Protein AF-A0A2K8V959-F1 (afdb_monomer_lite)

Sequence (72 aa):
MVRVITVLIILVLSYFFSELDAQSNNISPCSLTTYKQFNSWKGSWNAYDFENKLIRQNNIKEMPDTCIIREN

Foldseek 3Di:
DVVVVVVVVVVVVCVVPDDDPDCPPPPQPQNDPVLCPCVVVAAWDFDADPVRHTDDIWGWDADSVPSDIDID

Structure (mmCIF, N/CA/C/O backbone):
data_AF-A0A2K8V959-F1
#
_entry.id   AF-A0A2K8V959-F1
#
loop_
_atom_site.group_PDB
_atom_site.id
_atom_site.type_symbol
_atom_site.label_atom_id
_atom_site.label_alt_id
_atom_site.label_comp_id
_atom_site.label_asym_id
_atom_site.label_entity_id
_atom_site.label_seq_id
_atom_site.pdbx_PDB_ins_code
_atom_site.Cartn_x
_atom_site.Cartn_y
_atom_site.Cartn_z
_atom_site.occupancy
_atom_site.B_iso_or_equiv
_atom_site.auth_seq_id
_atom_site.auth_comp_id
_atom_site.auth_asym_id
_atom_site.auth_atom_id
_atom_site.pdbx_PDB_model_num
ATOM 1 N N . MET A 1 1 ? 30.244 -2.637 -54.250 1.00 73.38 1 MET A N 1
ATOM 2 C CA . MET A 1 1 ? 30.876 -2.582 -52.910 1.00 73.38 1 MET A CA 1
ATOM 3 C C . MET A 1 1 ? 30.427 -1.365 -52.102 1.00 73.38 1 MET A C 1
ATOM 5 O O . MET A 1 1 ? 29.822 -1.564 -51.062 1.00 73.38 1 MET A O 1
ATOM 9 N N . VAL A 1 2 ? 30.577 -0.130 -52.597 1.00 89.38 2 VAL A N 1
ATOM 10 C CA . VAL A 1 2 ? 30.159 1.104 -51.882 1.00 89.38 2 VAL A CA 1
ATOM 11 C C . VAL A 1 2 ? 28.682 1.115 -51.444 1.00 89.38 2 VAL A C 1
ATOM 13 O O . VAL A 1 2 ? 28.374 1.511 -50.324 1.00 89.38 2 VAL A O 1
ATOM 16 N N . ARG A 1 3 ? 27.761 0.610 -52.279 1.00 86.19 3 ARG A N 1
ATOM 17 C CA . ARG A 1 3 ? 26.328 0.503 -51.928 1.00 86.19 3 ARG A CA 1
ATOM 18 C C . ARG A 1 3 ? 26.044 -0.448 -50.758 1.00 86.19 3 ARG A C 1
ATOM 20 O O . ARG A 1 3 ? 25.116 -0.221 -50.003 1.00 86.19 3 ARG A O 1
ATOM 27 N N . VAL A 1 4 ? 26.848 -1.497 -50.596 1.00 92.56 4 VAL A N 1
ATOM 28 C CA . VAL A 1 4 ? 26.687 -2.461 -49.493 1.00 92.56 4 VAL A CA 1
ATOM 29 C C . VAL A 1 4 ? 27.241 -1.872 -48.198 1.00 92.56 4 VAL A C 1
ATOM 31 O O . VAL A 1 4 ? 26.610 -1.960 -47.152 1.00 92.56 4 VAL A O 1
ATOM 34 N N . ILE A 1 5 ? 28.392 -1.202 -48.292 1.00 93.06 5 ILE A N 1
ATOM 35 C CA . ILE A 1 5 ? 29.046 -0.547 -47.153 1.00 93.06 5 ILE A CA 1
ATOM 36 C C . ILE A 1 5 ? 28.156 0.568 -46.586 1.00 93.06 5 ILE A C 1
ATOM 38 O O . ILE A 1 5 ? 27.980 0.663 -45.378 1.00 93.06 5 ILE A O 1
ATOM 42 N N . THR A 1 6 ? 27.542 1.378 -47.450 1.00 93.69 6 THR A N 1
ATOM 43 C CA . THR A 1 6 ? 26.633 2.462 -47.031 1.00 93.69 6 THR A CA 1
ATOM 44 C C . THR A 1 6 ? 25.381 1.944 -46.326 1.00 93.69 6 THR A C 1
ATOM 46 O O . THR A 1 6 ? 25.014 2.481 -45.285 1.00 93.69 6 THR A O 1
ATOM 49 N N . VAL A 1 7 ? 24.767 0.867 -46.826 1.00 94.25 7 VAL A N 1
ATOM 50 C CA . VAL A 1 7 ? 23.610 0.235 -46.167 1.00 94.25 7 VAL A CA 1
ATOM 51 C C . VAL A 1 7 ? 23.986 -0.321 -44.792 1.00 94.25 7 VAL A C 1
ATOM 53 O O . VAL A 1 7 ? 23.248 -0.112 -43.833 1.00 94.25 7 VAL A O 1
ATOM 56 N N . LEU A 1 8 ? 25.150 -0.967 -44.668 1.00 93.94 8 LEU A N 1
ATOM 57 C CA . LEU A 1 8 ? 25.637 -1.482 -43.384 1.00 93.94 8 LEU A CA 1
ATOM 58 C C . LEU A 1 8 ? 25.859 -0.365 -42.361 1.00 93.94 8 LEU A C 1
ATOM 60 O O . LEU A 1 8 ? 25.450 -0.505 -41.213 1.00 93.94 8 LEU A O 1
ATOM 64 N N . ILE A 1 9 ? 26.452 0.755 -42.777 1.00 93.81 9 ILE A N 1
ATOM 65 C CA . ILE A 1 9 ? 26.680 1.907 -41.896 1.00 93.81 9 ILE A CA 1
ATOM 66 C C . ILE A 1 9 ? 25.352 2.479 -41.389 1.00 93.81 9 ILE A C 1
ATOM 68 O O . ILE A 1 9 ? 25.214 2.726 -40.194 1.00 93.81 9 ILE A O 1
ATOM 72 N N . ILE A 1 10 ? 24.362 2.648 -42.270 1.00 92.31 10 ILE A N 1
ATOM 73 C CA . ILE A 1 10 ? 23.037 3.166 -41.894 1.00 92.31 10 ILE A CA 1
ATOM 74 C C . ILE A 1 10 ? 22.352 2.231 -40.891 1.00 92.31 10 ILE A C 1
ATOM 76 O O . ILE A 1 10 ? 21.781 2.698 -39.908 1.00 92.31 10 ILE A O 1
ATOM 80 N N . LEU A 1 11 ? 22.446 0.919 -41.107 1.00 91.75 11 LEU A N 1
ATOM 81 C CA . LEU A 1 11 ? 21.814 -0.078 -40.246 1.00 91.75 11 LEU A CA 1
ATOM 82 C C . LEU A 1 11 ? 22.456 -0.100 -38.850 1.00 91.75 11 LEU A C 1
ATOM 84 O O . LEU A 1 11 ? 21.752 -0.082 -37.842 1.00 91.75 11 LEU A O 1
ATOM 88 N N . VAL A 1 12 ? 23.787 -0.032 -38.787 1.00 92.00 12 VAL A N 1
ATOM 89 C CA . VAL A 1 12 ? 24.535 0.062 -37.526 1.00 92.00 12 VAL A CA 1
ATOM 90 C C . VAL A 1 12 ? 24.181 1.343 -36.769 1.00 92.00 12 VAL A C 1
ATOM 92 O O . VAL A 1 12 ? 23.899 1.283 -35.576 1.00 92.00 12 VAL A O 1
ATOM 95 N N . LEU A 1 13 ? 24.124 2.490 -37.452 1.00 90.31 13 LEU A N 1
ATOM 96 C CA . LEU A 1 13 ? 23.718 3.753 -36.830 1.00 90.31 13 LEU A CA 1
ATOM 97 C C . LEU A 1 13 ? 22.286 3.665 -36.286 1.00 90.31 13 LEU A C 1
ATOM 99 O O . LEU A 1 13 ? 22.050 4.030 -35.139 1.00 90.31 13 LEU A O 1
ATOM 103 N N . SER A 1 14 ? 21.342 3.114 -37.052 1.00 87.25 14 SER A N 1
ATOM 104 C CA . SER A 1 14 ? 19.951 2.985 -36.600 1.00 87.25 14 SER A CA 1
ATOM 105 C C . SER A 1 14 ? 19.782 2.119 -35.346 1.00 87.25 14 SER A C 1
ATOM 107 O O . SER A 1 14 ? 18.887 2.390 -34.555 1.00 87.25 14 SER A O 1
ATOM 109 N N . TYR A 1 15 ? 20.662 1.135 -35.129 1.00 84.75 15 TYR A N 1
ATOM 110 C CA . TYR A 1 15 ? 20.645 0.275 -33.941 1.00 84.75 15 TYR A CA 1
ATOM 111 C C . TYR A 1 15 ? 21.158 0.984 -32.678 1.00 84.75 15 TYR A C 1
ATOM 113 O O . TYR A 1 15 ? 20.657 0.743 -31.585 1.00 84.75 15 TYR A O 1
ATOM 121 N N . PHE A 1 16 ? 22.153 1.866 -32.808 1.00 83.50 16 PHE A N 1
ATOM 122 C CA . PHE A 1 16 ? 22.711 2.584 -31.655 1.00 83.50 16 PHE A CA 1
ATOM 123 C C . PHE A 1 16 ? 21.851 3.765 -31.194 1.00 83.50 16 PHE A C 1
ATOM 125 O O . PHE A 1 16 ? 21.943 4.152 -30.033 1.00 83.50 16 PHE A O 1
ATOM 132 N N . PHE A 1 17 ? 21.023 4.330 -32.078 1.00 80.44 17 PHE A N 1
ATOM 133 C CA . PHE A 1 17 ? 20.168 5.486 -31.775 1.00 80.44 17 PHE A CA 1
ATOM 134 C C . PHE A 1 17 ? 18.688 5.131 -31.576 1.00 80.44 17 PHE A C 1
ATOM 136 O O . PHE A 1 17 ? 17.857 6.024 -31.426 1.00 80.44 17 PHE A O 1
ATOM 143 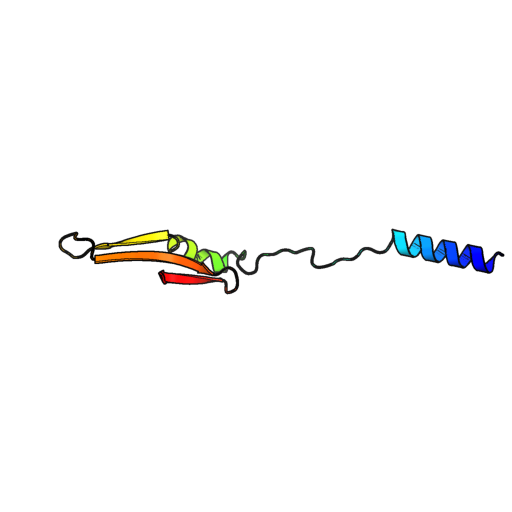N N . SER A 1 18 ? 18.332 3.847 -31.582 1.00 78.75 18 SER A N 1
ATOM 144 C CA . SER A 1 18 ? 16.977 3.415 -31.253 1.00 78.75 18 SER A CA 1
ATOM 145 C C . SER A 1 18 ? 16.795 3.358 -29.737 1.00 78.75 18 SER A C 1
ATOM 147 O O . SER A 1 18 ? 17.113 2.350 -29.109 1.00 78.75 18 SER A O 1
ATOM 149 N N . GLU A 1 19 ? 16.266 4.429 -29.151 1.00 77.44 19 GLU A N 1
ATOM 150 C CA . GLU A 1 19 ? 15.701 4.377 -27.803 1.00 77.44 19 GLU A CA 1
ATOM 151 C C . GLU A 1 19 ? 14.259 3.860 -27.886 1.00 77.44 19 GLU A C 1
ATOM 153 O O . GLU A 1 19 ? 13.423 4.393 -28.617 1.00 77.44 19 GLU A O 1
ATOM 158 N N . LEU A 1 20 ? 13.976 2.772 -27.168 1.00 71.44 20 LEU A N 1
ATOM 159 C CA . LEU A 1 20 ? 12.629 2.234 -27.018 1.00 71.44 20 LEU A CA 1
ATOM 160 C C . LEU A 1 20 ? 12.074 2.697 -25.671 1.00 71.44 20 LEU A C 1
ATOM 162 O O . LEU A 1 20 ? 12.300 2.049 -24.650 1.00 71.44 20 LEU A O 1
ATOM 166 N N . ASP A 1 21 ? 11.321 3.795 -25.673 1.00 70.81 21 ASP A N 1
ATOM 167 C CA . ASP A 1 21 ? 10.534 4.224 -24.513 1.00 70.81 21 ASP A CA 1
ATOM 168 C C . ASP A 1 21 ? 9.298 3.325 -24.356 1.00 70.81 21 ASP A C 1
ATOM 170 O O . ASP A 1 21 ? 8.171 3.664 -24.722 1.00 70.81 21 ASP A O 1
ATOM 174 N N . ALA A 1 22 ? 9.502 2.123 -23.820 1.00 67.31 22 ALA A N 1
ATOM 175 C CA . ALA A 1 22 ? 8.411 1.264 -23.388 1.00 67.31 22 ALA A CA 1
ATOM 176 C C . ALA A 1 22 ? 8.123 1.525 -21.904 1.00 67.31 22 ALA A C 1
ATOM 178 O O . ALA A 1 22 ? 8.875 1.093 -21.037 1.00 67.31 22 ALA A O 1
ATOM 179 N N . GLN A 1 23 ? 7.018 2.227 -21.629 1.00 67.62 23 GLN A N 1
ATOM 180 C CA . GLN A 1 23 ? 6.382 2.343 -20.306 1.00 67.62 23 GLN A CA 1
ATOM 181 C C . GLN A 1 23 ? 7.369 2.589 -19.140 1.00 67.62 23 GLN A C 1
ATOM 183 O O . GLN A 1 23 ? 7.379 1.845 -18.164 1.00 67.62 23 GLN A O 1
ATOM 188 N N . SER A 1 24 ? 8.197 3.640 -19.211 1.00 59.34 24 SER A N 1
ATOM 189 C CA . SER A 1 24 ? 9.170 3.938 -18.137 1.00 59.34 24 SER A CA 1
ATOM 190 C C . SER A 1 24 ? 8.506 4.350 -16.811 1.00 59.34 24 SER A C 1
ATOM 192 O O . SER A 1 24 ? 9.090 4.232 -15.733 1.00 59.34 24 SER A O 1
ATOM 194 N N . ASN A 1 25 ? 7.238 4.755 -16.868 1.00 60.34 25 ASN A N 1
ATOM 195 C CA . ASN A 1 25 ? 6.464 5.151 -15.705 1.00 60.34 25 ASN A CA 1
ATOM 196 C C . ASN A 1 25 ? 5.672 3.957 -15.159 1.00 60.34 25 ASN A C 1
ATOM 198 O O . ASN A 1 25 ? 4.463 3.863 -15.367 1.00 60.34 25 ASN A O 1
ATOM 202 N N . ASN A 1 26 ? 6.340 3.082 -14.399 1.00 60.47 26 ASN A N 1
ATOM 203 C CA . ASN A 1 26 ? 5.702 2.123 -13.482 1.00 60.47 26 ASN A CA 1
ATOM 204 C C . ASN A 1 26 ? 5.020 2.864 -12.313 1.00 60.47 26 ASN A C 1
ATOM 206 O O . ASN A 1 26 ? 5.312 2.642 -11.137 1.00 60.47 26 ASN A O 1
ATOM 210 N N . ILE A 1 27 ? 4.127 3.800 -12.623 1.00 64.75 27 ILE A N 1
ATOM 211 C CA . ILE A 1 27 ? 3.264 4.425 -11.633 1.00 64.75 27 ILE A CA 1
ATOM 212 C C . ILE A 1 27 ? 2.219 3.366 -11.304 1.00 64.75 27 ILE A C 1
ATOM 214 O O . ILE A 1 27 ? 1.337 3.080 -12.112 1.00 64.75 27 ILE A O 1
ATOM 218 N N . SER A 1 28 ? 2.359 2.738 -10.133 1.00 72.81 28 SER A N 1
ATOM 219 C CA . SER A 1 28 ? 1.328 1.839 -9.616 1.00 72.81 28 SER A CA 1
ATOM 220 C C . SER A 1 28 ? -0.017 2.578 -9.652 1.00 72.81 28 SER A C 1
ATOM 222 O O . SER A 1 28 ? -0.081 3.723 -9.197 1.00 72.81 28 SER A O 1
ATOM 224 N N . PRO A 1 29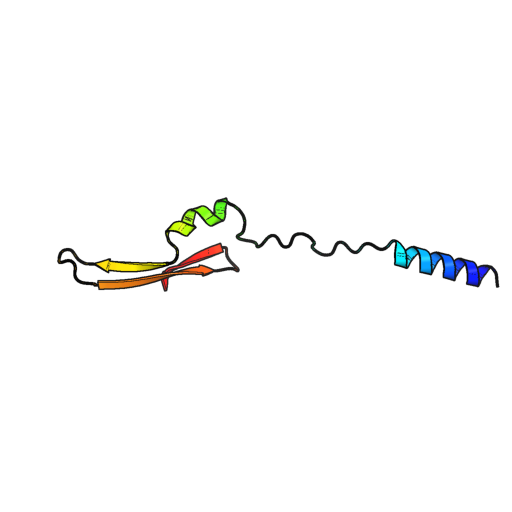 ? -1.095 1.963 -10.168 1.00 71.94 29 PRO A N 1
ATOM 225 C CA . PRO A 1 29 ? -2.377 2.644 -10.368 1.00 71.94 29 PRO A CA 1
ATOM 226 C C . PRO A 1 29 ? -2.911 3.303 -9.085 1.00 71.94 29 PRO A C 1
ATOM 228 O O . PRO A 1 29 ? -3.567 4.340 -9.146 1.00 71.94 29 PRO A O 1
ATOM 231 N N . CYS A 1 30 ? -2.545 2.771 -7.914 1.00 76.62 30 CYS A N 1
ATOM 232 C CA . CYS A 1 30 ? -2.985 3.253 -6.605 1.00 76.62 30 CYS A CA 1
ATOM 233 C C . CYS A 1 30 ? -1.953 4.144 -5.884 1.00 76.62 30 CYS A C 1
ATOM 235 O O . CYS A 1 30 ? -2.107 4.446 -4.700 1.00 76.62 30 CYS A O 1
ATOM 237 N N . SER A 1 31 ? -0.882 4.592 -6.554 1.00 77.88 31 SER A N 1
ATOM 238 C CA . SER A 1 31 ? 0.179 5.375 -5.901 1.00 77.88 31 SER A CA 1
ATOM 239 C C . SER A 1 31 ? -0.163 6.851 -5.683 1.00 77.88 31 SER A C 1
ATOM 241 O O . SER A 1 31 ? 0.550 7.521 -4.926 1.00 77.88 31 SER A O 1
ATOM 243 N N . LEU A 1 32 ? -1.229 7.360 -6.317 1.00 83.62 32 LEU A N 1
ATOM 244 C CA . LEU A 1 32 ? -1.702 8.735 -6.129 1.00 83.62 32 LEU A CA 1
ATOM 245 C C . LEU A 1 32 ? -2.108 8.984 -4.669 1.00 83.62 32 LEU A C 1
ATOM 247 O O . LEU A 1 32 ? -2.636 8.114 -3.977 1.00 83.62 32 LEU A O 1
ATOM 251 N N . THR A 1 33 ? -1.869 10.204 -4.190 1.00 82.50 33 THR A N 1
ATOM 252 C CA . THR A 1 33 ? -2.182 10.616 -2.811 1.00 82.50 33 THR A CA 1
ATOM 253 C C . THR A 1 33 ? -3.672 10.511 -2.490 1.00 82.50 33 THR A C 1
ATOM 255 O O . THR A 1 33 ? -4.028 10.162 -1.367 1.00 82.50 33 THR A O 1
ATOM 258 N N . THR A 1 34 ? -4.536 10.728 -3.481 1.00 83.19 34 THR A N 1
ATOM 259 C CA . THR A 1 34 ? -5.995 10.597 -3.375 1.00 83.19 34 THR A CA 1
ATOM 260 C C . THR A 1 34 ? -6.436 9.188 -2.974 1.00 83.19 34 THR A C 1
ATOM 262 O O . THR A 1 34 ? -7.341 9.050 -2.157 1.00 83.19 34 THR A O 1
ATOM 265 N N . TYR A 1 35 ? -5.767 8.133 -3.453 1.00 80.00 35 TYR A N 1
ATOM 266 C CA . TYR A 1 35 ? -6.092 6.747 -3.084 1.00 80.00 35 TYR A CA 1
ATOM 267 C C . TYR A 1 35 ? -5.612 6.365 -1.678 1.00 80.00 35 TYR A C 1
ATOM 269 O O . TYR A 1 35 ? -6.119 5.421 -1.078 1.00 80.00 35 TYR A O 1
ATOM 277 N N . LYS A 1 36 ? -4.689 7.138 -1.096 1.00 83.69 36 LYS A N 1
ATOM 278 C CA . LYS A 1 36 ? -4.133 6.881 0.242 1.00 83.69 36 LYS A CA 1
ATOM 279 C C . LYS A 1 36 ? -4.989 7.435 1.382 1.00 83.69 36 LYS A C 1
ATOM 281 O O . LYS A 1 36 ? -4.696 7.138 2.539 1.00 83.69 36 LYS A O 1
ATOM 286 N N . GLN A 1 37 ? -6.044 8.197 1.085 1.00 85.31 37 GLN A N 1
ATOM 287 C CA . GLN A 1 37 ? -6.902 8.837 2.094 1.00 85.31 37 GLN A CA 1
ATOM 288 C C . GLN A 1 37 ? -7.576 7.840 3.054 1.00 85.31 37 GLN A C 1
ATOM 290 O O . GLN A 1 37 ? -7.853 8.177 4.201 1.00 85.31 37 GLN A O 1
ATOM 295 N N . PHE A 1 38 ? -7.784 6.593 2.617 1.00 84.19 38 PHE A N 1
ATOM 296 C CA . PHE A 1 38 ? -8.412 5.544 3.426 1.00 84.19 38 PHE A CA 1
ATOM 297 C C . PHE A 1 38 ? -7.418 4.540 4.020 1.00 84.19 38 PHE A C 1
ATOM 299 O O . PHE A 1 38 ? -7.831 3.546 4.615 1.00 84.19 38 PHE A O 1
ATOM 306 N N . ASN A 1 39 ? -6.108 4.789 3.916 1.00 85.31 39 ASN A N 1
ATOM 307 C CA . ASN A 1 39 ? -5.092 3.874 4.440 1.00 85.31 39 ASN A CA 1
ATOM 308 C C . ASN A 1 39 ? -5.218 3.628 5.946 1.00 85.31 39 ASN A C 1
ATOM 310 O O . ASN A 1 39 ? -4.863 2.544 6.397 1.00 85.31 39 ASN A O 1
ATOM 314 N N . SER A 1 40 ? -5.759 4.591 6.696 1.00 86.69 40 SER A N 1
ATOM 315 C CA . SER A 1 40 ? -6.012 4.465 8.136 1.00 86.69 40 SER A CA 1
ATOM 316 C C . SER A 1 40 ? -6.972 3.332 8.486 1.00 86.69 40 SER A C 1
ATOM 318 O O . SER A 1 40 ? -6.949 2.848 9.609 1.00 86.69 40 SER A O 1
ATOM 320 N N . TRP A 1 41 ? -7.804 2.897 7.538 1.00 86.75 41 TRP A N 1
ATOM 321 C CA . TRP A 1 41 ? -8.728 1.786 7.731 1.00 86.75 41 TRP A CA 1
ATOM 322 C C . TRP A 1 41 ? -8.070 0.426 7.485 1.00 86.75 41 TRP A C 1
ATOM 324 O O . TRP A 1 41 ? -8.633 -0.587 7.884 1.00 86.75 41 TRP A O 1
ATOM 334 N N . LYS A 1 42 ? -6.885 0.362 6.862 1.00 88.94 42 LYS A N 1
ATOM 335 C CA . LYS A 1 42 ? -6.210 -0.909 6.559 1.00 8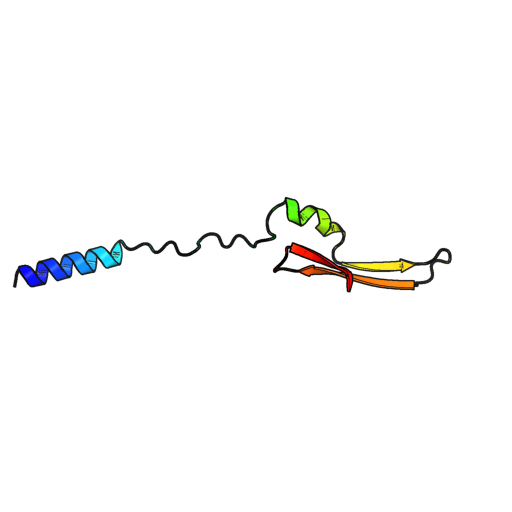8.94 42 LYS A CA 1
ATOM 336 C C . LYS A 1 42 ? -5.687 -1.558 7.836 1.00 88.94 42 LYS A C 1
ATOM 338 O O . LYS A 1 42 ? -4.983 -0.921 8.615 1.00 88.94 42 LYS A O 1
ATOM 343 N N . GLY A 1 43 ? -5.980 -2.843 8.014 1.00 89.44 43 GLY A N 1
ATOM 344 C CA . GLY A 1 43 ? -5.532 -3.610 9.172 1.00 89.44 43 GLY A CA 1
ATOM 345 C C . GLY A 1 43 ? -6.616 -4.489 9.782 1.00 89.44 43 GLY A C 1
ATOM 346 O O . GLY A 1 43 ? -7.694 -4.677 9.218 1.00 89.44 43 GLY A O 1
ATOM 347 N N . SER A 1 44 ? -6.288 -5.058 10.940 1.00 93.12 44 SER A N 1
ATOM 348 C CA . SER A 1 44 ? -7.196 -5.903 11.715 1.00 93.12 44 SER A CA 1
ATOM 349 C C . SER A 1 44 ? -7.912 -5.082 12.779 1.00 93.12 44 SER A C 1
ATOM 351 O O . SER A 1 44 ? -7.274 -4.399 13.578 1.00 93.12 44 SER A O 1
ATOM 353 N N . TRP A 1 45 ? -9.234 -5.180 12.791 1.00 92.62 45 TRP A N 1
ATOM 354 C CA . TRP A 1 45 ? -10.115 -4.455 13.693 1.00 92.62 45 TRP A CA 1
ATOM 355 C C . TRP A 1 45 ? -10.912 -5.434 14.537 1.00 92.62 45 TRP A C 1
ATOM 357 O O . TRP A 1 45 ? -11.505 -6.372 14.009 1.00 92.62 45 TRP A O 1
ATOM 367 N N . ASN A 1 46 ? -10.966 -5.180 15.839 1.00 94.31 46 ASN A N 1
ATOM 368 C CA . ASN A 1 46 ? -11.826 -5.907 16.761 1.00 94.31 46 ASN A CA 1
ATOM 369 C C . ASN A 1 46 ? -13.046 -5.037 17.079 1.00 94.31 46 ASN A C 1
ATOM 371 O O . ASN A 1 46 ? -12.892 -3.907 17.542 1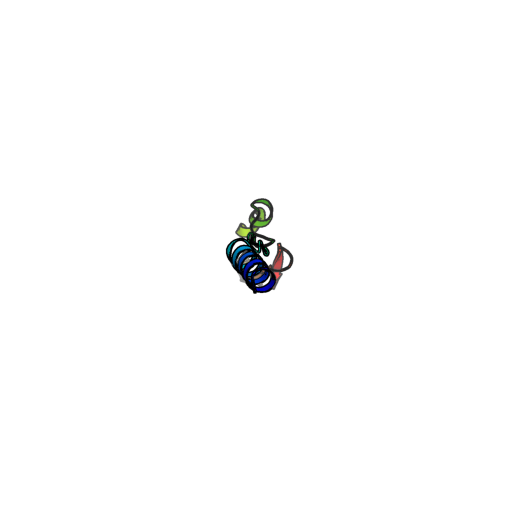.00 94.31 46 ASN A O 1
ATOM 375 N N . ALA A 1 47 ? -14.246 -5.560 16.844 1.00 91.50 47 ALA A N 1
ATOM 376 C CA . ALA A 1 47 ? -15.497 -4.932 17.247 1.00 91.50 47 ALA A CA 1
ATOM 377 C C . ALA A 1 47 ? -15.962 -5.533 18.575 1.00 91.50 47 ALA A C 1
ATOM 379 O O . ALA A 1 47 ? -16.075 -6.757 18.687 1.00 91.50 47 ALA A O 1
ATOM 380 N N . TYR A 1 48 ? -16.242 -4.677 19.555 1.00 95.75 48 TYR A N 1
ATOM 381 C CA . TYR A 1 48 ? -16.699 -5.064 20.890 1.00 95.75 48 TYR A CA 1
ATOM 382 C C . TYR A 1 48 ? -18.125 -4.559 21.135 1.00 95.75 48 TYR A C 1
ATOM 384 O O . TYR A 1 48 ? -18.536 -3.564 20.537 1.00 95.75 48 TYR A O 1
ATOM 392 N N . ASP A 1 49 ? -18.879 -5.245 21.992 1.00 94.62 49 ASP A N 1
ATOM 393 C CA . ASP A 1 49 ? -20.183 -4.767 22.463 1.00 94.62 49 ASP A CA 1
ATOM 394 C C . ASP A 1 49 ? -20.041 -3.786 23.638 1.00 94.62 49 ASP A C 1
ATOM 396 O O . ASP A 1 49 ? -18.941 -3.448 24.080 1.00 94.62 49 ASP A O 1
ATOM 400 N N . PHE A 1 50 ? -21.181 -3.319 24.152 1.00 96.88 50 PHE A N 1
ATOM 401 C CA . PHE A 1 50 ? -21.244 -2.412 25.302 1.00 96.88 50 PHE A CA 1
ATOM 402 C C . PHE A 1 50 ? -20.718 -3.039 26.605 1.00 96.88 50 PHE A C 1
ATOM 404 O O . PHE A 1 50 ? -20.416 -2.311 27.547 1.00 96.88 50 PHE A O 1
ATOM 411 N N . GLU A 1 51 ? -20.583 -4.367 26.658 1.00 97.06 51 GLU A N 1
ATOM 412 C CA . GLU A 1 51 ? -20.015 -5.125 27.779 1.00 97.06 51 GLU A CA 1
ATOM 413 C C . GLU A 1 51 ? -18.526 -5.449 27.554 1.00 97.06 51 GLU A C 1
ATOM 415 O O . GLU A 1 51 ? -17.921 -6.205 28.316 1.00 97.06 51 GLU A O 1
ATOM 420 N N . ASN A 1 52 ? -17.911 -4.851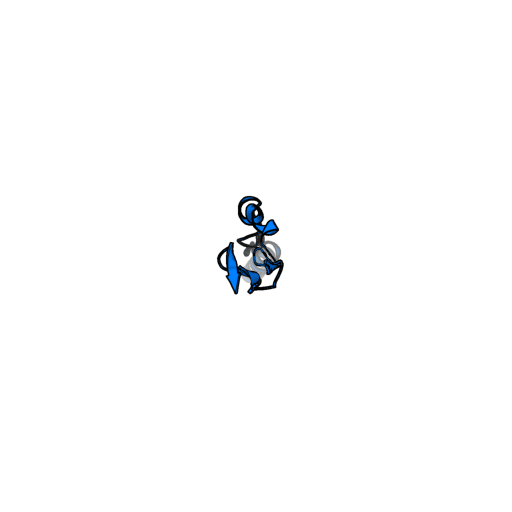 26.526 1.00 94.31 52 ASN A N 1
ATOM 421 C CA . ASN A 1 52 ? -16.518 -5.045 26.127 1.00 94.31 52 ASN A CA 1
ATOM 422 C C . ASN A 1 52 ? -16.186 -6.486 25.688 1.00 94.31 52 ASN A C 1
ATOM 424 O O . ASN A 1 52 ? -15.025 -6.909 25.704 1.00 94.31 52 ASN A O 1
ATOM 428 N N . LYS A 1 53 ? -17.187 -7.261 25.266 1.00 96.62 53 LYS A N 1
ATOM 429 C CA . LYS A 1 53 ? -17.002 -8.598 24.703 1.00 96.62 53 LYS A CA 1
ATOM 430 C C . LYS A 1 53 ? -16.752 -8.499 23.202 1.00 96.62 53 LYS A C 1
ATOM 432 O O . LYS A 1 53 ? -17.440 -7.781 22.480 1.00 96.62 53 LYS A O 1
ATOM 437 N N . LEU A 1 54 ? -15.756 -9.243 22.722 1.00 95.94 54 LEU A N 1
ATOM 438 C CA . LEU A 1 54 ? -15.412 -9.307 21.302 1.00 95.94 54 LEU A CA 1
ATOM 439 C C . LEU A 1 54 ? -16.562 -9.938 20.501 1.00 95.94 54 LEU A C 1
ATOM 441 O O . LEU A 1 54 ? -16.903 -11.101 20.714 1.00 95.94 54 LEU A O 1
ATOM 445 N N . ILE A 1 55 ? -17.126 -9.181 19.560 1.00 94.44 55 ILE A N 1
ATOM 446 C CA . ILE A 1 55 ? -18.208 -9.620 18.668 1.00 94.44 55 ILE A CA 1
ATOM 447 C C . ILE A 1 55 ? -17.649 -10.088 17.325 1.00 94.44 55 ILE A C 1
ATOM 449 O O . ILE A 1 55 ? -18.140 -11.055 16.744 1.00 94.44 55 ILE A O 1
ATOM 453 N N . ARG A 1 56 ? -16.650 -9.377 16.788 1.00 90.69 56 ARG A N 1
ATOM 454 C CA . ARG A 1 56 ? -16.143 -9.624 15.436 1.00 90.69 56 ARG A CA 1
ATOM 455 C C . ARG A 1 56 ? -14.688 -9.204 15.292 1.00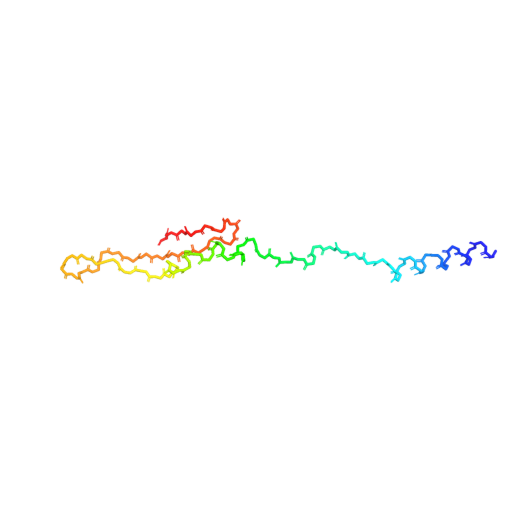 90.69 56 ARG A C 1
ATOM 457 O O . ARG A 1 56 ? -14.263 -8.224 15.896 1.00 90.69 56 ARG A O 1
ATOM 464 N N . GLN A 1 57 ? -13.960 -9.918 14.442 1.00 93.25 57 GLN A N 1
ATOM 465 C CA . GLN A 1 57 ? -12.669 -9.485 13.923 1.00 93.25 57 GLN A CA 1
ATOM 466 C C . GLN A 1 57 ? -12.787 -9.278 12.418 1.00 93.25 57 GLN A C 1
ATOM 468 O O . GLN A 1 57 ? -13.227 -10.180 11.712 1.00 93.25 57 GLN A O 1
ATOM 473 N N . ASN A 1 58 ? -12.400 -8.098 11.955 1.00 90.62 58 ASN A N 1
ATOM 474 C CA . ASN A 1 58 ? -12.462 -7.690 10.559 1.00 90.62 58 ASN A CA 1
ATOM 475 C C . ASN A 1 58 ? -11.061 -7.436 10.037 1.00 90.62 58 ASN A C 1
ATOM 477 O O . ASN A 1 58 ? -10.258 -6.801 10.722 1.00 90.62 58 ASN A O 1
ATOM 481 N N . ASN A 1 59 ? -10.771 -7.870 8.814 1.00 91.50 59 ASN A N 1
ATOM 482 C CA . ASN A 1 59 ? -9.495 -7.575 8.178 1.00 91.50 59 ASN A CA 1
ATOM 483 C C . ASN A 1 59 ? -9.707 -6.745 6.914 1.00 91.50 59 ASN A C 1
ATOM 485 O O . ASN A 1 59 ? -10.201 -7.245 5.904 1.00 91.50 59 ASN A O 1
ATOM 489 N N . ILE A 1 60 ? -9.317 -5.474 6.967 1.00 90.56 60 ILE A N 1
ATOM 490 C CA . ILE A 1 60 ? -9.450 -4.549 5.844 1.00 90.56 60 ILE A CA 1
ATOM 491 C C . ILE A 1 60 ? -8.158 -4.572 5.029 1.00 90.56 60 ILE A C 1
ATOM 493 O O . ILE A 1 60 ? -7.090 -4.190 5.520 1.00 90.56 60 ILE A O 1
ATOM 497 N N . LYS A 1 61 ? -8.263 -4.998 3.766 1.00 88.19 61 LYS A N 1
ATOM 498 C CA . LYS A 1 61 ? -7.144 -5.104 2.816 1.00 88.19 61 LYS A CA 1
ATOM 499 C C . LYS A 1 61 ? -7.394 -4.277 1.560 1.00 88.19 61 LYS A C 1
ATOM 501 O O . LYS A 1 61 ? -8.533 -4.078 1.146 1.00 88.19 61 LYS A O 1
ATOM 506 N N . GLU A 1 62 ? -6.308 -3.819 0.950 1.00 85.06 62 GLU A N 1
ATOM 507 C CA . GLU A 1 62 ? -6.322 -3.098 -0.324 1.00 85.06 62 GLU A CA 1
ATOM 508 C C . GLU A 1 62 ? -6.322 -4.077 -1.501 1.00 85.06 62 GLU A C 1
ATOM 510 O O . GLU A 1 62 ? -5.616 -5.087 -1.473 1.00 85.06 62 GLU A O 1
ATOM 515 N N . MET A 1 63 ? -7.112 -3.773 -2.529 1.00 81.88 63 MET A N 1
ATOM 516 C CA . MET A 1 63 ? -7.090 -4.447 -3.823 1.00 81.88 63 MET A CA 1
ATOM 517 C C . MET A 1 63 ? -6.137 -3.698 -4.762 1.00 81.88 63 MET A C 1
ATOM 519 O O . MET A 1 63 ? -6.472 -2.588 -5.184 1.00 81.88 63 MET A O 1
ATOM 523 N N . PRO A 1 64 ? -4.982 -4.285 -5.122 1.00 74.25 64 PRO A N 1
ATOM 524 C CA . PRO A 1 64 ? -3.976 -3.610 -5.945 1.00 74.25 64 PRO A CA 1
ATOM 525 C C . PRO A 1 64 ? -4.488 -3.204 -7.333 1.00 74.25 64 PRO A C 1
ATOM 527 O O . PRO A 1 64 ? -4.029 -2.212 -7.889 1.00 74.25 64 PRO A O 1
ATOM 530 N N . ASP A 1 65 ? -5.454 -3.954 -7.868 1.00 75.25 65 ASP A N 1
ATOM 531 C CA . ASP A 1 65 ? -5.925 -3.796 -9.247 1.00 75.25 65 ASP A CA 1
ATOM 532 C C . ASP A 1 65 ? -7.032 -2.742 -9.392 1.00 75.25 65 ASP A C 1
ATOM 534 O O . ASP A 1 65 ? -7.284 -2.248 -10.488 1.00 75.25 65 ASP A O 1
ATOM 538 N N . THR A 1 66 ? -7.719 -2.403 -8.296 1.00 78.38 66 THR A N 1
ATOM 539 C CA . THR A 1 66 ? -8.899 -1.521 -8.318 1.00 78.38 66 THR A CA 1
ATOM 540 C C . THR A 1 66 ? -8.784 -0.320 -7.387 1.00 78.38 66 THR A C 1
ATOM 542 O O . THR A 1 66 ? -9.643 0.558 -7.431 1.00 78.38 66 THR A O 1
ATOM 545 N N . CYS A 1 67 ? -7.740 -0.249 -6.554 1.00 77.81 67 CYS A N 1
ATOM 546 C CA . CYS A 1 67 ? -7.542 0.804 -5.551 1.00 77.81 67 CYS A CA 1
ATOM 547 C C . CYS A 1 67 ? -8.703 0.923 -4.549 1.00 77.81 67 CYS A C 1
ATOM 549 O O . CYS A 1 67 ? -8.958 1.990 -3.987 1.00 77.81 67 CYS A O 1
ATOM 551 N N . ILE A 1 68 ? -9.419 -0.183 -4.331 1.00 82.69 68 ILE A N 1
ATOM 552 C CA . ILE A 1 68 ? -10.542 -0.299 -3.399 1.00 82.69 68 ILE A CA 1
ATOM 553 C C . ILE A 1 68 ? -10.058 -1.003 -2.126 1.00 82.69 68 ILE A C 1
ATOM 555 O O . ILE A 1 68 ? -9.250 -1.932 -2.183 1.00 82.69 68 ILE A O 1
ATOM 559 N N . ILE A 1 69 ? -10.572 -0.590 -0.968 1.00 85.88 69 ILE A N 1
ATOM 560 C CA . ILE A 1 69 ? -10.418 -1.327 0.293 1.00 85.88 69 ILE A CA 1
ATOM 561 C C . ILE A 1 69 ? -11.610 -2.265 0.506 1.00 85.88 69 ILE A C 1
ATOM 563 O O . ILE A 1 69 ? -12.753 -1.896 0.243 1.00 85.88 69 ILE A O 1
ATOM 567 N N . ARG A 1 70 ? -11.355 -3.483 0.988 1.00 84.75 70 ARG A N 1
ATOM 568 C CA . ARG A 1 70 ? -12.393 -4.477 1.285 1.00 84.75 70 ARG A CA 1
ATOM 569 C C . ARG A 1 70 ? -12.205 -5.055 2.679 1.00 84.75 70 ARG A C 1
ATOM 571 O O . ARG A 1 70 ? -11.095 -5.431 3.048 1.00 84.75 70 ARG A O 1
ATOM 578 N N . GLU A 1 71 ? -13.314 -5.165 3.399 1.00 85.31 71 GLU A N 1
ATOM 579 C CA . GLU A 1 71 ? -13.447 -5.946 4.628 1.00 85.31 71 GLU A CA 1
ATOM 580 C C . GLU A 1 71 ? -13.606 -7.432 4.281 1.00 85.31 71 GLU A C 1
ATOM 582 O O . GLU A 1 71 ? -14.412 -7.790 3.418 1.00 85.31 71 GLU A O 1
ATOM 587 N N . ASN A 1 72 ? -12.804 -8.282 4.915 1.00 72.44 72 ASN A N 1
ATOM 588 C CA . ASN A 1 72 ? -12.851 -9.736 4.788 1.00 72.44 72 ASN A CA 1
ATOM 589 C C . ASN A 1 72 ? -13.021 -10.399 6.149 1.00 72.44 72 ASN A C 1
ATOM 591 O O . ASN A 1 72 ? -12.537 -9.817 7.149 1.00 72.44 72 ASN A O 1
#

Secondary structure (DSSP, 8-state):
-HHHHHHHHHHHHHHHS-----------TT-SGGGGGGGGG-EEEEEE-TT--EEEEEEEEEETTTTEEEE-

pLDDT: mean 84.38, std 9.53, range [59.34, 97.06]

Radius of gyration: 27.93 Å; chains: 1; bounding box: 52×20×81 Å